Protein AF-A0AAU9QV51-F1 (afdb_monomer_lite)

Foldseek 3Di:
DDEAEPDPDDPVNVVLCVVLVWDWDWDAVVPPPVHIYTDDTHNDPDPVPDDDDDDPDDDDDDPAKDWDDDPQWIWIAGPVVRDTDTDDPDDDDDDPPDDDDDDPDDDDD

Sequence (109 aa):
MWAVLGRLFTKADLQLAIDHRLDCRIEFVAGDIHTPMLTNIYSSLLDEALIVLRAKKMVIQGEESITLRSGETQVAMTAKTGTVKTTAQNINTSADKLQKIQATKVRLN

Radius of gyration: 23.78 Å; chains: 1; bounding box: 63×40×54 Å

Secondary structure (DSSP, 8-state):
-PPEESS---HHHHHHHHHTT--EEEEEGGG-TTSEEEEEE-----S--------SS-----SSEEEEEETTEEEEEETTTTEEEEE-S------SS------S-----

Organism: NCBI:txid766224

pLDDT: mean 80.38, std 14.57, range [46.06, 98.06]

Structure (mmCIF, N/CA/C/O backbone):
data_AF-A0AAU9QV51-F1
#
_entry.id   AF-A0AAU9QV51-F1
#
loop_
_atom_site.group_PDB
_atom_site.id
_atom_site.type_symbol
_atom_site.label_atom_id
_atom_site.label_alt_id
_atom_site.label_comp_id
_atom_site.label_asym_id
_atom_site.label_entity_id
_atom_site.label_seq_id
_atom_site.pdbx_PDB_ins_code
_atom_site.Cartn_x
_atom_site.Cartn_y
_atom_site.Cartn_z
_atom_site.occupancy
_atom_site.B_iso_or_equiv
_atom_site.auth_seq_id
_atom_site.auth_comp_id
_atom_site.auth_asym_id
_atom_site.auth_atom_id
_atom_site.pdbx_PDB_model_num
ATOM 1 N N . MET A 1 1 ? 38.973 -7.777 -13.931 1.00 50.31 1 MET A N 1
ATOM 2 C CA . MET A 1 1 ? 37.855 -8.740 -13.865 1.00 50.31 1 MET A CA 1
ATOM 3 C C . MET A 1 1 ? 37.032 -8.528 -15.125 1.00 50.31 1 MET A C 1
ATOM 5 O O . MET A 1 1 ? 36.541 -7.423 -15.314 1.00 50.31 1 MET A O 1
ATOM 9 N N . TRP A 1 2 ? 37.004 -9.500 -16.038 1.00 59.78 2 TRP A N 1
ATOM 10 C CA . TRP A 1 2 ? 36.223 -9.411 -17.277 1.00 59.78 2 TRP A CA 1
ATOM 11 C C . TRP A 1 2 ? 34.912 -10.165 -17.056 1.00 59.78 2 TRP A C 1
ATOM 13 O O . TRP A 1 2 ? 34.947 -11.344 -16.718 1.00 59.78 2 TRP A O 1
ATOM 23 N N . ALA A 1 3 ? 33.775 -9.479 -17.168 1.00 61.31 3 ALA A N 1
ATOM 24 C CA . ALA A 1 3 ? 32.469 -10.123 -17.087 1.00 61.31 3 ALA A CA 1
ATOM 25 C C . ALA A 1 3 ? 32.154 -10.829 -18.410 1.00 61.31 3 ALA A C 1
ATOM 27 O O . ALA A 1 3 ? 32.457 -10.307 -19.485 1.00 61.31 3 ALA A O 1
ATOM 28 N N . VAL A 1 4 ? 31.543 -12.006 -18.330 1.00 68.19 4 VAL A N 1
ATOM 29 C CA . VAL A 1 4 ? 31.083 -12.759 -19.505 1.00 68.19 4 VAL A CA 1
ATOM 30 C C . VAL A 1 4 ? 29.611 -12.426 -19.764 1.00 68.19 4 VAL A C 1
ATOM 32 O O . VAL A 1 4 ? 28.846 -12.175 -18.832 1.00 68.19 4 VAL A O 1
ATOM 35 N N . LEU A 1 5 ? 29.187 -12.389 -21.027 1.00 73.81 5 LEU A N 1
ATOM 36 C CA . LEU A 1 5 ? 27.779 -12.188 -21.377 1.00 73.81 5 LEU A CA 1
ATOM 37 C C . LEU A 1 5 ? 27.034 -13.526 -21.291 1.00 73.81 5 LEU A C 1
ATOM 39 O O . LEU A 1 5 ? 27.353 -14.459 -22.023 1.00 73.81 5 LEU A O 1
ATOM 43 N N . GLY A 1 6 ? 26.031 -13.619 -20.415 1.00 66.75 6 GLY A N 1
ATOM 44 C CA . GLY A 1 6 ? 25.211 -14.828 -20.253 1.00 66.75 6 GLY A CA 1
ATOM 45 C C . GLY A 1 6 ? 24.123 -14.999 -21.319 1.00 66.75 6 GLY A C 1
ATOM 46 O O . GLY A 1 6 ? 23.432 -16.016 -21.346 1.00 66.75 6 GLY A O 1
ATOM 47 N N . ARG A 1 7 ? 23.941 -13.995 -22.186 1.00 73.06 7 ARG A N 1
ATOM 48 C CA . ARG A 1 7 ? 23.006 -13.976 -23.321 1.00 73.06 7 ARG A CA 1
ATOM 49 C C . ARG A 1 7 ? 23.651 -13.282 -24.520 1.00 73.06 7 ARG A C 1
ATOM 51 O O . ARG A 1 7 ? 24.605 -12.523 -24.365 1.00 73.06 7 ARG A O 1
ATOM 58 N N . LEU A 1 8 ? 23.096 -13.511 -25.710 1.00 73.19 8 LEU A N 1
ATOM 59 C CA . LEU A 1 8 ? 23.510 -12.851 -26.951 1.00 73.19 8 LEU A CA 1
ATOM 60 C C . LEU A 1 8 ? 22.975 -11.409 -27.002 1.00 73.19 8 LEU A C 1
ATOM 62 O O . LEU A 1 8 ? 22.015 -11.126 -27.711 1.00 73.19 8 LEU A O 1
ATOM 66 N N . PHE A 1 9 ? 23.571 -10.504 -26.225 1.00 76.06 9 PHE A N 1
ATOM 67 C CA . PHE A 1 9 ? 23.331 -9.068 -26.388 1.00 76.06 9 PHE A CA 1
ATOM 68 C C . PHE A 1 9 ? 24.012 -8.574 -27.662 1.00 76.06 9 PHE A C 1
ATOM 70 O O . PHE A 1 9 ? 25.160 -8.930 -27.947 1.00 76.06 9 PHE A O 1
ATOM 77 N N . THR A 1 10 ? 23.320 -7.738 -28.429 1.00 79.81 10 THR A N 1
ATOM 78 C CA . THR A 1 10 ? 23.926 -7.082 -29.584 1.00 79.81 10 THR A CA 1
ATOM 79 C C . THR A 1 10 ? 24.778 -5.896 -29.135 1.00 79.81 10 THR A C 1
ATOM 81 O O . THR A 1 10 ? 24.620 -5.349 -28.042 1.00 79.81 10 THR A O 1
ATOM 84 N N . LYS A 1 11 ? 25.679 -5.440 -30.013 1.00 78.81 11 LYS A N 1
ATOM 85 C CA . LYS A 1 11 ? 26.444 -4.208 -29.777 1.00 78.81 11 LYS A CA 1
ATOM 86 C C . LYS A 1 11 ? 25.525 -2.995 -29.571 1.00 78.81 11 LYS A C 1
ATOM 88 O O . LYS A 1 11 ? 25.866 -2.118 -28.789 1.00 78.81 11 LYS A O 1
ATOM 93 N N . ALA A 1 12 ? 24.377 -2.960 -30.251 1.00 74.62 12 ALA A N 1
ATOM 94 C CA . ALA A 1 12 ? 23.395 -1.890 -30.107 1.00 74.62 12 ALA A CA 1
ATOM 95 C C . ALA A 1 12 ? 22.754 -1.889 -28.709 1.00 74.62 12 ALA A C 1
ATOM 97 O O . ALA A 1 12 ? 22.645 -0.826 -28.107 1.00 74.62 12 ALA A O 1
ATOM 98 N N . ASP A 1 13 ? 22.429 -3.064 -28.160 1.00 70.19 13 ASP A N 1
ATOM 99 C CA . ASP A 1 13 ? 21.861 -3.190 -26.807 1.00 70.19 13 ASP A CA 1
ATOM 100 C C . ASP A 1 13 ? 22.840 -2.699 -25.733 1.00 70.19 13 ASP A C 1
ATOM 102 O O . ASP A 1 13 ? 22.463 -1.993 -24.799 1.00 70.19 13 ASP A O 1
ATOM 106 N N . LEU A 1 14 ? 24.122 -3.045 -25.887 1.00 78.81 14 LEU A N 1
ATOM 107 C CA . LEU A 1 14 ? 25.184 -2.610 -24.979 1.00 78.81 14 LEU A CA 1
ATOM 108 C C . LEU A 1 14 ? 25.436 -1.104 -25.084 1.00 78.81 14 LEU A C 1
ATOM 110 O O . LEU A 1 14 ? 25.619 -0.442 -24.066 1.00 78.81 14 LEU A O 1
ATOM 114 N N . GLN A 1 15 ? 25.421 -0.561 -26.303 1.00 77.38 15 GLN A N 1
ATOM 115 C CA . GLN A 1 15 ? 25.600 0.870 -26.526 1.00 77.38 15 GLN A CA 1
ATOM 116 C C . GLN A 1 15 ? 24.441 1.667 -25.916 1.00 77.38 15 GLN A C 1
ATOM 118 O O . GLN A 1 15 ? 24.685 2.616 -25.180 1.00 77.38 15 GLN A O 1
ATOM 123 N N . LEU A 1 16 ? 23.199 1.215 -26.115 1.00 73.44 16 LEU A N 1
ATOM 124 C CA . LEU A 1 16 ? 22.009 1.800 -25.495 1.00 73.44 16 LEU A CA 1
ATOM 125 C C . LEU A 1 16 ? 22.113 1.800 -23.960 1.00 73.44 16 LEU A C 1
ATOM 127 O O . LEU A 1 16 ? 21.811 2.803 -23.318 1.00 73.44 16 LEU A O 1
ATOM 131 N N . ALA A 1 17 ? 22.575 0.695 -23.367 1.00 73.50 17 ALA A N 1
ATOM 132 C CA . ALA A 1 17 ? 22.780 0.586 -21.922 1.00 73.50 17 ALA A CA 1
ATOM 133 C C . ALA A 1 17 ? 23.795 1.594 -21.379 1.00 73.50 17 ALA A C 1
ATOM 135 O O . ALA A 1 17 ? 23.563 2.192 -20.326 1.00 73.50 17 ALA A O 1
ATOM 136 N N . ILE A 1 18 ? 24.892 1.803 -22.108 1.00 78.38 18 ILE A N 1
ATOM 137 C CA . ILE A 1 18 ? 25.934 2.775 -21.763 1.00 78.38 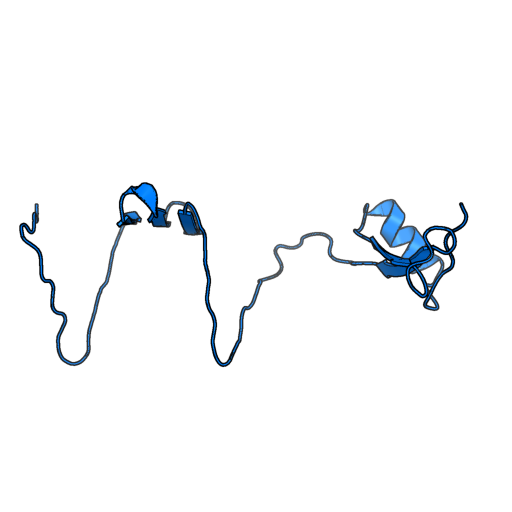18 ILE A CA 1
ATOM 138 C C . ILE A 1 18 ? 25.394 4.202 -21.893 1.00 78.38 18 ILE A C 1
ATOM 140 O O . ILE A 1 18 ? 25.505 4.987 -20.948 1.00 78.38 18 ILE A O 1
ATOM 144 N N . ASP A 1 19 ? 24.780 4.519 -23.033 1.00 78.19 19 ASP A N 1
ATOM 145 C CA . ASP A 1 19 ? 24.319 5.867 -23.371 1.00 78.19 19 ASP A CA 1
ATOM 146 C C . ASP A 1 19 ? 23.226 6.348 -22.402 1.00 78.19 19 ASP A C 1
ATOM 148 O O . ASP A 1 19 ? 23.195 7.518 -22.014 1.00 78.19 19 ASP A O 1
ATOM 152 N N . HIS A 1 20 ? 22.373 5.429 -21.944 1.00 69.81 20 HIS A N 1
ATOM 153 C CA . HIS A 1 20 ? 21.246 5.722 -21.059 1.00 69.81 20 HIS A CA 1
ATOM 154 C C . HIS A 1 20 ? 21.460 5.332 -19.592 1.00 69.81 20 HIS A C 1
ATOM 156 O O . HIS A 1 20 ? 20.530 5.461 -18.797 1.00 69.81 20 HIS A O 1
ATOM 162 N N . ARG A 1 21 ? 22.673 4.898 -19.213 1.00 73.56 21 ARG A N 1
ATOM 163 C CA . ARG A 1 21 ? 23.034 4.473 -17.843 1.00 73.56 21 ARG A CA 1
ATOM 164 C C . ARG A 1 21 ? 22.035 3.473 -17.248 1.00 73.56 21 ARG A C 1
ATOM 166 O O . ARG A 1 21 ? 21.595 3.623 -16.111 1.00 73.56 21 ARG A O 1
ATOM 173 N N . LEU A 1 22 ? 21.661 2.480 -18.048 1.00 71.12 22 LEU A N 1
ATOM 174 C CA . LEU A 1 22 ? 20.660 1.488 -17.680 1.00 71.12 22 LEU A CA 1
ATOM 175 C C . LEU A 1 22 ? 21.169 0.547 -16.582 1.00 71.12 22 LEU A C 1
ATOM 177 O O . LEU A 1 22 ? 22.333 0.133 -16.583 1.00 71.12 22 LEU A O 1
ATOM 181 N N . ASP A 1 23 ? 20.270 0.152 -15.681 1.00 72.00 23 ASP A N 1
ATOM 182 C CA . ASP A 1 23 ? 20.583 -0.828 -14.644 1.00 72.00 23 ASP A CA 1
ATOM 183 C C . ASP A 1 23 ? 20.891 -2.203 -15.255 1.00 72.00 23 ASP A C 1
ATOM 185 O O . ASP A 1 23 ? 20.235 -2.672 -16.190 1.00 72.00 23 ASP A O 1
ATOM 189 N N . CYS A 1 24 ? 21.889 -2.881 -14.690 1.00 70.25 24 CYS A N 1
ATOM 190 C CA . CYS A 1 24 ? 22.370 -4.180 -15.154 1.00 70.25 24 CYS A CA 1
ATOM 191 C C . CYS A 1 24 ? 22.339 -5.204 -14.014 1.00 70.25 24 CYS A C 1
ATOM 193 O O . CYS A 1 24 ? 22.773 -4.918 -12.898 1.00 70.25 24 CYS A O 1
ATOM 195 N N . ARG A 1 25 ? 21.878 -6.428 -14.297 1.00 76.06 25 ARG A N 1
ATOM 196 C CA . ARG A 1 25 ? 21.954 -7.557 -13.356 1.00 76.06 25 ARG A CA 1
ATOM 197 C C . ARG A 1 25 ? 23.151 -8.439 -13.685 1.00 76.06 25 ARG A C 1
ATOM 199 O O . ARG A 1 25 ? 23.215 -9.022 -14.767 1.00 76.06 25 ARG A O 1
ATOM 206 N N . ILE A 1 26 ? 24.058 -8.567 -12.719 1.00 73.81 26 ILE A N 1
ATOM 207 C CA . ILE A 1 26 ? 25.209 -9.473 -12.767 1.00 73.81 26 ILE A CA 1
ATOM 208 C C . ILE A 1 26 ? 24.928 -10.649 -11.829 1.00 73.81 26 ILE A C 1
ATOM 210 O O . ILE A 1 26 ? 24.568 -10.447 -10.671 1.00 73.81 26 ILE A O 1
ATOM 214 N N . GLU A 1 27 ? 25.088 -11.870 -12.326 1.00 74.62 27 GLU A N 1
ATOM 215 C CA . GLU A 1 27 ? 25.046 -13.093 -11.524 1.00 74.62 27 GLU A CA 1
ATOM 216 C C . GLU A 1 27 ? 26.413 -13.770 -11.533 1.00 74.62 27 GLU A C 1
ATOM 218 O O . GLU A 1 27 ? 27.147 -13.694 -12.513 1.00 74.62 27 GLU A O 1
ATOM 223 N N . PHE A 1 28 ? 26.755 -14.443 -10.440 1.00 72.88 28 PHE A N 1
ATOM 224 C CA . PHE A 1 28 ? 27.997 -15.197 -10.312 1.00 72.88 28 PHE A CA 1
ATOM 225 C C . PHE A 1 28 ? 27.696 -16.676 -10.515 1.00 72.88 28 PHE A C 1
ATOM 227 O O . PHE A 1 28 ? 26.842 -17.241 -9.822 1.00 72.88 28 PHE A O 1
ATOM 234 N N . VAL A 1 29 ? 28.363 -17.304 -11.481 1.00 67.81 29 VAL A N 1
ATOM 235 C CA . VAL A 1 29 ? 28.121 -18.715 -11.800 1.00 67.81 29 VAL A CA 1
ATOM 236 C C . VAL A 1 29 ? 28.497 -19.561 -10.586 1.00 67.81 29 VAL A C 1
ATOM 238 O O . VAL A 1 29 ? 29.616 -19.486 -10.094 1.00 67.81 29 VAL A O 1
ATOM 241 N N . ALA A 1 30 ? 27.541 -20.333 -10.063 1.00 69.31 30 ALA A N 1
ATOM 242 C CA . ALA A 1 30 ? 27.716 -21.138 -8.848 1.00 69.31 30 ALA A CA 1
ATOM 243 C C . ALA A 1 30 ? 28.232 -20.352 -7.616 1.00 69.31 30 ALA A C 1
ATOM 245 O O . ALA A 1 30 ? 28.806 -20.942 -6.704 1.00 69.31 30 ALA A O 1
ATOM 246 N N . GLY A 1 31 ? 28.017 -19.030 -7.571 1.00 61.53 31 GLY A N 1
ATOM 247 C CA . GLY A 1 31 ? 28.491 -18.170 -6.481 1.00 61.53 31 GLY A CA 1
ATOM 248 C C . GLY A 1 31 ? 29.983 -17.822 -6.532 1.00 61.53 31 GLY A C 1
ATOM 249 O O . GLY A 1 31 ? 30.479 -17.206 -5.590 1.00 61.53 31 GLY A O 1
ATOM 250 N N . ASP A 1 32 ? 30.698 -18.173 -7.605 1.00 72.44 32 ASP A N 1
ATOM 251 C CA . ASP A 1 32 ? 32.099 -17.790 -7.787 1.00 72.44 32 ASP A CA 1
ATOM 252 C C . ASP A 1 32 ? 32.223 -16.310 -8.183 1.00 72.44 32 ASP A C 1
ATOM 254 O O . ASP A 1 32 ? 31.909 -15.900 -9.303 1.00 72.44 32 ASP A O 1
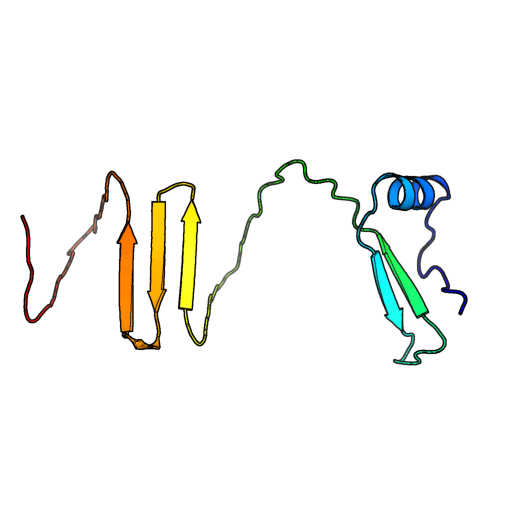ATOM 258 N N . ILE A 1 33 ? 32.731 -15.499 -7.253 1.00 66.12 33 ILE A N 1
ATOM 259 C CA . ILE A 1 33 ? 32.932 -14.057 -7.435 1.00 66.12 33 ILE A CA 1
ATOM 260 C C . ILE A 1 33 ? 33.931 -13.718 -8.554 1.00 66.12 33 ILE A C 1
ATOM 262 O O . ILE A 1 33 ? 33.941 -12.595 -9.064 1.00 66.12 33 ILE A O 1
ATOM 266 N N . HIS A 1 34 ? 34.768 -14.675 -8.956 1.00 74.50 34 HIS A N 1
ATOM 267 C CA . HIS A 1 34 ? 35.744 -14.491 -10.025 1.00 74.50 34 HIS A CA 1
ATOM 268 C C . HIS A 1 34 ? 35.151 -14.687 -11.425 1.00 74.50 34 HIS A C 1
ATOM 270 O O . HIS A 1 34 ? 35.791 -14.291 -12.403 1.00 74.50 34 HIS A O 1
ATOM 276 N N . THR A 1 35 ? 33.922 -15.202 -11.530 1.00 71.56 35 THR A N 1
ATOM 277 C CA . THR A 1 35 ? 33.200 -15.400 -12.797 1.00 71.56 35 THR A CA 1
ATOM 278 C C . THR A 1 35 ? 31.859 -14.645 -12.838 1.00 71.56 35 THR A C 1
ATOM 280 O O . THR A 1 35 ? 30.787 -15.253 -12.925 1.00 71.56 35 THR A O 1
ATOM 283 N N . PRO A 1 36 ? 31.879 -13.293 -12.813 1.00 71.12 36 PRO A N 1
ATOM 284 C CA . PRO A 1 36 ? 30.673 -12.495 -13.009 1.00 71.12 36 PRO A CA 1
ATOM 285 C C . PRO A 1 36 ? 30.128 -12.648 -14.433 1.00 71.12 36 PRO A C 1
ATOM 287 O O . PRO A 1 36 ? 30.858 -12.531 -15.423 1.00 71.12 36 PRO A O 1
ATOM 290 N N . MET A 1 37 ? 28.817 -12.834 -14.532 1.00 77.00 37 MET A N 1
ATOM 291 C CA . MET A 1 37 ? 28.085 -12.981 -15.779 1.00 77.00 37 MET A CA 1
ATOM 292 C C . MET A 1 37 ? 26.954 -11.950 -15.861 1.00 77.00 37 MET A C 1
ATOM 294 O O . MET A 1 37 ? 26.079 -11.901 -14.997 1.00 77.00 37 MET A O 1
ATOM 298 N N . LEU A 1 38 ? 26.947 -11.123 -16.908 1.00 74.56 38 LEU A N 1
ATOM 299 C CA . LEU A 1 38 ? 25.845 -10.192 -17.171 1.00 74.56 38 LEU A CA 1
ATOM 300 C C . LEU A 1 38 ? 24.643 -10.981 -17.703 1.00 74.56 38 LEU A C 1
ATOM 302 O O . LEU A 1 38 ? 24.723 -11.580 -18.779 1.00 74.56 38 LEU A O 1
ATOM 306 N N . THR A 1 39 ? 23.533 -10.981 -16.965 1.00 77.94 39 THR A N 1
ATOM 307 C CA . THR A 1 39 ? 22.338 -11.771 -17.309 1.00 77.94 39 THR A CA 1
ATOM 308 C C . THR A 1 39 ? 21.181 -10.926 -17.816 1.00 77.94 39 THR A C 1
ATOM 310 O O . THR A 1 39 ? 20.368 -11.429 -18.596 1.00 77.94 39 THR A O 1
ATOM 313 N N . ASN A 1 40 ? 21.104 -9.653 -17.417 1.00 72.06 40 ASN A N 1
ATOM 314 C CA . ASN A 1 40 ? 20.031 -8.763 -17.847 1.00 72.06 40 ASN A CA 1
ATOM 315 C C . ASN A 1 40 ? 20.478 -7.296 -17.923 1.00 72.06 40 ASN A C 1
ATOM 317 O O . ASN A 1 40 ? 21.212 -6.829 -17.054 1.00 72.06 40 ASN A O 1
ATOM 321 N N . ILE A 1 41 ? 19.972 -6.578 -18.926 1.00 66.12 41 ILE A N 1
ATOM 322 C CA . ILE A 1 41 ? 20.045 -5.116 -19.059 1.00 66.12 41 ILE A CA 1
ATOM 323 C C . ILE A 1 41 ? 18.606 -4.612 -18.974 1.00 66.12 41 ILE A C 1
ATOM 325 O O . ILE A 1 41 ? 17.756 -5.037 -19.759 1.00 66.12 41 ILE A O 1
ATOM 329 N N . TYR A 1 42 ? 18.307 -3.751 -18.008 1.00 62.94 42 TYR A N 1
ATOM 330 C CA . TYR A 1 42 ? 16.965 -3.212 -17.823 1.00 62.94 42 TYR A CA 1
ATOM 331 C C . TYR A 1 42 ? 16.794 -1.961 -18.686 1.00 62.94 42 TYR A C 1
ATOM 333 O O . TYR A 1 42 ? 17.289 -0.894 -18.355 1.00 62.94 42 TYR A O 1
ATOM 341 N N . SER A 1 43 ? 16.069 -2.083 -19.798 1.00 53.16 43 SER A N 1
ATOM 342 C CA . SER A 1 43 ? 15.887 -1.024 -20.804 1.00 53.16 43 SER A CA 1
ATOM 343 C C . SER A 1 43 ? 14.956 0.128 -20.407 1.00 53.16 43 SER A C 1
ATOM 345 O O . SER A 1 43 ? 14.560 0.915 -21.263 1.00 53.16 43 SER A O 1
ATOM 347 N N . SER A 1 44 ? 14.558 0.231 -19.140 1.00 49.31 44 SER A N 1
ATOM 348 C CA . SER A 1 44 ? 13.588 1.235 -18.705 1.00 49.31 44 SER A CA 1
ATOM 349 C C . SER A 1 44 ? 14.278 2.561 -18.384 1.00 49.31 44 SER A C 1
ATOM 351 O O . SER A 1 44 ? 14.606 2.834 -17.233 1.00 49.31 44 SER A O 1
ATOM 353 N N . LEU A 1 45 ? 14.424 3.419 -19.395 1.00 48.69 45 LEU A N 1
ATOM 354 C CA . LEU A 1 45 ? 14.334 4.863 -19.176 1.00 48.69 45 LEU A CA 1
ATOM 355 C C . LEU A 1 45 ? 12.907 5.150 -18.706 1.00 48.69 45 LEU A C 1
ATOM 357 O O . LEU A 1 45 ? 11.960 4.751 -19.378 1.00 48.69 45 LEU A O 1
ATOM 361 N N . LEU A 1 46 ? 12.759 5.781 -17.544 1.00 47.50 46 LEU A N 1
ATOM 362 C CA . LEU A 1 46 ? 11.476 6.229 -17.005 1.00 47.50 46 LEU A CA 1
ATOM 363 C C . LEU A 1 46 ? 10.782 7.201 -17.981 1.00 47.50 46 LEU A C 1
ATOM 365 O O . LEU A 1 46 ? 10.920 8.413 -17.863 1.00 47.50 46 LEU A O 1
ATOM 369 N N . ASP A 1 47 ? 10.006 6.671 -18.920 1.00 48.47 47 ASP A N 1
ATOM 370 C CA . ASP A 1 47 ? 8.619 7.117 -19.026 1.00 48.47 47 ASP A CA 1
ATOM 371 C C . ASP A 1 47 ? 7.933 6.581 -17.763 1.00 48.47 47 ASP A C 1
ATOM 373 O O . ASP A 1 47 ? 8.247 5.460 -17.357 1.00 48.47 47 ASP A O 1
ATOM 377 N N . GLU A 1 48 ? 7.085 7.356 -17.081 1.00 53.19 48 GLU A N 1
ATOM 378 C CA . GLU A 1 48 ? 6.395 6.927 -15.851 1.00 53.19 48 GLU A CA 1
ATOM 379 C C . GLU A 1 48 ? 5.435 5.760 -16.154 1.00 53.19 48 GLU A C 1
ATOM 381 O O . GLU A 1 48 ? 4.217 5.892 -16.269 1.00 53.19 48 GLU A O 1
ATOM 386 N N . ALA A 1 49 ? 6.018 4.581 -16.339 1.00 52.38 49 ALA A N 1
ATOM 387 C CA . ALA A 1 49 ? 5.354 3.374 -16.748 1.00 52.38 49 ALA A CA 1
ATOM 388 C C . ALA A 1 49 ? 4.679 2.795 -15.510 1.00 52.38 49 ALA A C 1
ATOM 390 O O . ALA A 1 49 ? 5.314 2.257 -14.603 1.00 52.38 49 ALA A O 1
ATOM 391 N N . LEU A 1 50 ? 3.363 2.976 -15.483 1.00 46.06 50 LEU A N 1
ATOM 392 C CA . LEU A 1 50 ? 2.394 2.357 -14.591 1.00 46.06 50 LEU A CA 1
ATOM 393 C C . LEU A 1 50 ? 2.889 1.042 -13.953 1.00 46.06 50 LEU A C 1
ATOM 395 O O . LEU A 1 50 ? 3.047 0.023 -14.627 1.00 46.06 50 LEU A O 1
ATOM 399 N N . ILE A 1 51 ? 3.024 1.033 -12.627 1.00 55.97 51 ILE A N 1
ATOM 400 C CA . ILE A 1 51 ? 3.265 -0.191 -11.856 1.00 55.97 51 ILE A CA 1
ATOM 401 C C . ILE A 1 51 ? 1.913 -0.827 -11.512 1.00 55.97 51 ILE A C 1
ATOM 403 O O . ILE A 1 51 ? 1.113 -0.254 -10.773 1.00 55.97 51 ILE A O 1
ATOM 407 N N . VAL A 1 52 ? 1.656 -2.035 -12.026 1.00 57.81 52 VAL A N 1
ATOM 408 C CA . VAL A 1 52 ? 0.427 -2.801 -11.756 1.00 57.81 52 VAL A CA 1
ATOM 409 C C . VAL A 1 52 ? 0.735 -3.996 -10.856 1.00 57.81 52 VAL A C 1
ATOM 411 O O . VAL A 1 52 ? 1.327 -4.980 -11.295 1.00 57.81 52 VAL A O 1
ATOM 414 N N . LEU A 1 53 ? 0.279 -3.952 -9.601 1.00 70.88 53 LEU A N 1
ATOM 415 C CA . LEU A 1 53 ? 0.404 -5.070 -8.663 1.00 70.88 53 LEU A CA 1
ATOM 416 C C . LEU A 1 53 ? -0.854 -5.959 -8.723 1.00 70.88 53 LEU A C 1
ATOM 418 O O . LEU A 1 53 ? -1.942 -5.531 -8.339 1.00 70.88 53 LEU A O 1
ATOM 422 N N . ARG A 1 54 ? -0.725 -7.210 -9.189 1.00 71.06 54 ARG A N 1
ATOM 423 C CA . ARG A 1 54 ? -1.815 -8.210 -9.216 1.00 71.06 54 ARG A CA 1
ATOM 424 C C . ARG A 1 54 ? -1.369 -9.499 -8.542 1.00 71.06 54 ARG A C 1
ATOM 426 O O . ARG A 1 54 ? -0.356 -10.076 -8.916 1.00 71.06 54 ARG A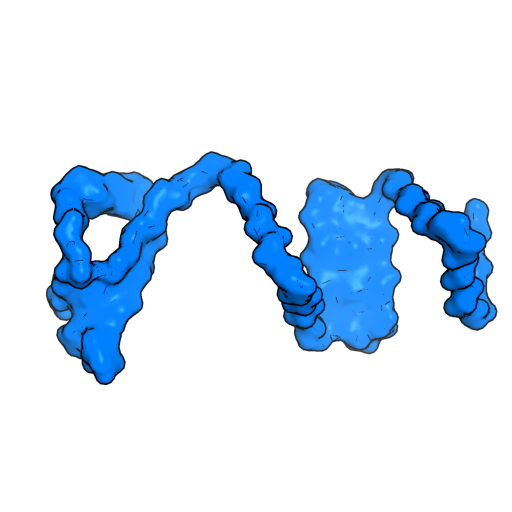 O 1
ATOM 433 N N . ALA A 1 55 ? -2.150 -9.973 -7.576 1.00 81.56 55 ALA A N 1
ATOM 434 C CA . ALA A 1 55 ? -1.900 -11.238 -6.896 1.00 81.56 55 ALA A CA 1
ATOM 435 C C . ALA A 1 55 ? -3.199 -11.809 -6.317 1.00 81.56 55 ALA A C 1
ATOM 437 O O . ALA A 1 55 ? -4.117 -11.061 -5.987 1.00 81.56 55 ALA A O 1
ATOM 438 N N . LYS A 1 56 ? -3.249 -13.135 -6.123 1.00 84.31 56 LYS A N 1
ATOM 439 C CA . LYS A 1 56 ? -4.337 -13.795 -5.375 1.00 84.31 56 LYS A CA 1
ATOM 440 C C . LYS A 1 56 ? -4.380 -13.345 -3.904 1.00 84.31 56 LYS A C 1
ATOM 442 O O . LYS A 1 56 ? -5.448 -13.322 -3.304 1.00 84.31 56 LYS A O 1
ATOM 447 N N . LYS A 1 57 ? -3.227 -12.993 -3.324 1.00 86.50 57 LYS A N 1
ATOM 448 C CA . LYS A 1 57 ? -3.073 -12.410 -1.982 1.00 86.50 57 LYS A CA 1
ATOM 449 C C . LYS A 1 57 ? -1.902 -11.427 -1.998 1.00 86.50 57 LYS A C 1
ATOM 451 O O . LYS A 1 57 ? -0.857 -11.756 -2.548 1.00 86.50 57 LYS A O 1
ATOM 456 N N . MET A 1 58 ? -2.067 -10.264 -1.373 1.00 87.06 58 MET A N 1
ATOM 457 C CA . MET A 1 58 ? -1.026 -9.243 -1.227 1.00 87.06 58 MET A CA 1
ATOM 458 C C . MET A 1 58 ? -0.924 -8.822 0.237 1.00 87.06 58 MET A C 1
ATOM 460 O O . MET A 1 58 ? -1.944 -8.645 0.899 1.00 87.06 58 MET A O 1
ATOM 464 N N . VAL A 1 59 ? 0.303 -8.692 0.739 1.00 91.38 59 VAL A N 1
ATOM 465 C CA . VAL A 1 59 ? 0.601 -8.215 2.093 1.00 91.38 59 VAL A CA 1
ATOM 466 C C . VAL A 1 59 ? 1.713 -7.180 1.976 1.00 91.38 59 VAL A C 1
ATOM 468 O O . VAL A 1 59 ? 2.765 -7.480 1.420 1.00 91.38 59 VAL A O 1
ATOM 471 N N . ILE A 1 60 ? 1.465 -5.972 2.480 1.00 90.69 60 ILE A N 1
ATOM 472 C CA . ILE A 1 60 ? 2.471 -4.915 2.624 1.00 90.69 60 ILE A CA 1
ATOM 473 C C . ILE A 1 60 ? 2.751 -4.805 4.121 1.00 90.69 60 ILE A C 1
ATOM 475 O O . ILE A 1 60 ? 1.828 -4.559 4.896 1.00 90.69 60 ILE A O 1
ATOM 479 N N . GLN A 1 61 ? 3.999 -5.035 4.525 1.00 92.94 61 GLN A N 1
ATOM 480 C CA . GLN A 1 61 ? 4.419 -5.039 5.924 1.00 92.94 61 GLN A CA 1
ATOM 481 C C . GLN A 1 61 ? 5.611 -4.100 6.106 1.00 92.94 61 GLN A C 1
ATOM 483 O O . GLN A 1 61 ? 6.543 -4.115 5.308 1.00 92.94 61 GLN A O 1
ATOM 488 N N . GLY A 1 62 ? 5.569 -3.301 7.169 1.00 93.56 62 GLY A N 1
ATOM 489 C CA . GLY A 1 62 ? 6.672 -2.463 7.621 1.00 93.56 62 GLY A CA 1
ATOM 490 C C . GLY A 1 62 ? 6.802 -2.587 9.134 1.00 93.56 62 GLY A C 1
ATOM 491 O O . GLY A 1 62 ? 5.789 -2.632 9.832 1.00 93.56 62 GLY A O 1
ATOM 492 N N . GLU A 1 63 ? 8.034 -2.679 9.631 1.00 96.12 63 GLU A N 1
ATOM 493 C CA . GLU A 1 63 ? 8.310 -2.829 11.068 1.00 96.12 63 GLU A CA 1
ATOM 494 C C . GLU A 1 63 ? 8.081 -1.520 11.831 1.00 96.12 63 GLU A C 1
ATOM 496 O O . GLU A 1 63 ? 7.557 -1.523 12.941 1.00 96.12 63 GLU A O 1
ATOM 501 N N . GLU A 1 64 ? 8.409 -0.387 11.207 1.00 97.50 64 GLU A N 1
ATOM 502 C CA . GLU A 1 64 ? 8.249 0.936 11.814 1.00 97.50 64 GLU A CA 1
ATOM 503 C C . GLU A 1 64 ? 7.023 1.677 11.275 1.00 97.50 64 GLU A C 1
ATOM 505 O O . GLU A 1 64 ? 6.213 2.215 12.040 1.00 97.50 64 GLU A O 1
ATOM 510 N N . SER A 1 65 ? 6.877 1.725 9.947 1.00 97.06 65 SER A N 1
ATOM 511 C CA . SER A 1 65 ? 5.785 2.440 9.291 1.00 97.06 65 SER A CA 1
ATOM 512 C C . SER A 1 65 ? 5.510 1.956 7.866 1.00 97.06 65 SER A C 1
ATOM 514 O O . SER A 1 65 ? 6.359 1.343 7.221 1.00 97.06 65 SER A O 1
ATOM 516 N N . ILE A 1 66 ? 4.305 2.255 7.377 1.00 97.56 66 ILE A N 1
ATOM 517 C CA . ILE A 1 66 ? 3.886 2.095 5.979 1.00 97.56 66 ILE A CA 1
ATOM 518 C C . ILE A 1 66 ? 3.239 3.410 5.547 1.00 97.56 66 ILE A C 1
ATOM 520 O O . ILE A 1 66 ? 2.375 3.925 6.255 1.00 97.56 66 ILE A O 1
ATOM 524 N N . THR A 1 67 ? 3.619 3.943 4.384 1.00 96.50 67 THR A N 1
ATOM 525 C CA . THR A 1 67 ? 2.976 5.126 3.792 1.00 96.50 67 THR A CA 1
ATOM 526 C C . THR A 1 67 ? 2.587 4.846 2.346 1.00 96.50 67 THR A C 1
ATOM 528 O O . THR A 1 67 ? 3.434 4.484 1.533 1.00 96.50 67 THR A O 1
ATOM 531 N N . LEU A 1 68 ? 1.308 5.042 2.024 1.00 94.50 68 LEU A N 1
ATOM 532 C CA . LEU A 1 68 ? 0.768 5.012 0.665 1.00 94.50 68 LEU A CA 1
ATOM 533 C C . LEU A 1 68 ? 0.359 6.438 0.293 1.00 94.50 68 LEU A C 1
ATOM 535 O O . LEU A 1 68 ? -0.467 7.031 0.988 1.00 94.50 68 LEU A O 1
ATOM 539 N N . ARG A 1 69 ? 0.940 7.001 -0.771 1.00 94.44 69 ARG A N 1
ATOM 540 C CA . ARG A 1 69 ? 0.761 8.412 -1.143 1.00 94.44 69 ARG A CA 1
ATOM 541 C C . ARG A 1 69 ? 0.485 8.577 -2.635 1.00 94.44 69 ARG A C 1
ATOM 543 O O . ARG A 1 69 ? 1.125 7.929 -3.455 1.00 94.44 69 ARG A O 1
ATOM 550 N N . SER A 1 70 ? -0.423 9.494 -2.958 1.00 89.19 70 SER A N 1
ATOM 551 C CA . SER A 1 70 ? -0.712 9.977 -4.309 1.00 89.19 70 SER A CA 1
ATOM 552 C C . SER A 1 70 ? -0.899 11.495 -4.254 1.00 89.19 70 SER A C 1
ATOM 554 O O . SER A 1 70 ? -1.935 11.981 -3.791 1.00 89.19 70 SER A O 1
ATOM 556 N N . GLY A 1 71 ? 0.119 12.249 -4.679 1.00 92.19 71 GLY A N 1
ATOM 557 C CA . GLY A 1 71 ? 0.178 13.699 -4.463 1.00 92.19 71 GLY A CA 1
ATOM 558 C C . GLY A 1 71 ? 0.066 14.049 -2.973 1.00 92.19 71 GLY A C 1
ATOM 559 O O . GLY A 1 71 ? 0.766 13.469 -2.144 1.00 92.19 71 GLY A O 1
ATOM 560 N N . GLU A 1 72 ? -0.866 14.942 -2.636 1.00 93.12 72 GLU A N 1
ATOM 561 C CA . GLU A 1 72 ? -1.158 15.368 -1.255 1.00 93.12 72 GLU A CA 1
ATOM 562 C C . GLU A 1 72 ? -2.051 14.388 -0.471 1.00 93.12 72 GLU A C 1
ATOM 564 O O . GLU A 1 72 ? -2.260 14.546 0.733 1.00 93.12 72 GLU A O 1
ATOM 569 N N . THR A 1 73 ? -2.607 13.370 -1.136 1.00 96.56 73 THR A N 1
ATOM 570 C CA . THR A 1 73 ? -3.428 12.351 -0.473 1.00 96.56 73 THR A CA 1
ATOM 571 C C . THR A 1 73 ? -2.539 11.234 0.048 1.00 96.56 73 THR A C 1
ATOM 573 O O . THR A 1 73 ? -1.736 10.673 -0.700 1.00 96.56 73 THR A O 1
ATOM 576 N N . GLN A 1 74 ? -2.696 10.872 1.321 1.00 97.25 74 GLN A N 1
ATOM 577 C CA . GLN A 1 74 ? -1.899 9.812 1.932 1.00 97.25 74 GLN A CA 1
ATOM 578 C C . GLN A 1 74 ? -2.654 9.002 2.985 1.00 97.25 74 GLN A C 1
ATOM 580 O O . GLN A 1 74 ? -3.506 9.520 3.712 1.00 97.25 74 GLN A O 1
ATOM 585 N N . VAL A 1 75 ? -2.251 7.740 3.115 1.00 97.62 75 VAL A N 1
ATOM 586 C CA . VAL A 1 75 ? -2.543 6.869 4.254 1.00 97.62 75 VAL A CA 1
ATOM 587 C C . VAL A 1 75 ? -1.213 6.470 4.882 1.00 97.62 75 VAL A C 1
ATOM 589 O O . VAL A 1 75 ? -0.356 5.898 4.210 1.00 97.62 75 VAL A O 1
ATOM 592 N N . ALA A 1 76 ? -1.044 6.772 6.165 1.00 97.44 76 ALA A N 1
ATOM 593 C CA . ALA A 1 76 ? 0.150 6.441 6.931 1.00 97.44 76 ALA A CA 1
ATOM 594 C C . ALA A 1 76 ? -0.208 5.553 8.126 1.00 97.44 76 ALA A C 1
ATOM 596 O O . ALA A 1 76 ? -1.151 5.840 8.868 1.00 97.44 76 ALA A O 1
ATOM 597 N N . MET A 1 77 ? 0.561 4.486 8.316 1.00 98.06 77 MET A N 1
ATOM 598 C CA . MET A 1 77 ? 0.472 3.560 9.441 1.00 98.06 77 MET A CA 1
ATOM 599 C C . MET A 1 77 ? 1.794 3.620 10.206 1.00 98.06 77 MET A C 1
ATOM 601 O O . MET A 1 77 ? 2.857 3.512 9.598 1.00 98.06 77 MET A O 1
ATOM 605 N N . THR A 1 78 ? 1.748 3.786 11.526 1.00 97.25 78 THR A N 1
ATOM 606 C CA . THR A 1 78 ? 2.950 3.859 12.373 1.00 97.25 78 THR A CA 1
ATOM 607 C C . THR A 1 78 ? 2.842 2.847 13.502 1.00 97.25 78 THR A C 1
ATOM 609 O O . THR A 1 78 ? 1.929 2.934 14.325 1.00 97.25 78 THR A O 1
ATOM 612 N N . ALA A 1 79 ? 3.783 1.903 13.560 1.00 9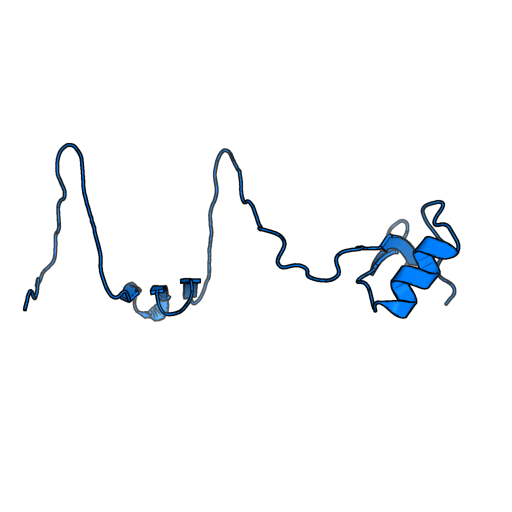6.50 79 ALA A N 1
ATOM 613 C CA . ALA A 1 79 ? 3.765 0.804 14.521 1.00 96.50 79 ALA A CA 1
ATOM 614 C C . ALA A 1 79 ? 3.950 1.304 15.959 1.00 96.50 79 ALA A C 1
ATOM 616 O O . ALA A 1 79 ? 3.181 0.941 16.844 1.00 96.50 79 ALA A O 1
ATOM 617 N N . LYS A 1 80 ? 4.905 2.221 16.170 1.00 95.62 80 LYS A N 1
ATOM 618 C CA . LYS A 1 80 ? 5.232 2.789 17.490 1.00 95.62 80 LYS A CA 1
ATOM 619 C C . LYS A 1 80 ? 4.017 3.366 18.224 1.00 95.62 80 LYS A C 1
ATOM 621 O O . LYS A 1 80 ? 3.939 3.276 19.444 1.00 95.62 80 LYS A O 1
ATOM 626 N N . THR A 1 81 ? 3.096 3.988 17.494 1.00 95.81 81 THR A N 1
ATOM 627 C CA . THR A 1 81 ? 1.894 4.628 18.047 1.00 95.81 81 THR A CA 1
ATOM 628 C C . THR A 1 81 ? 0.624 3.813 17.810 1.00 95.81 81 THR A C 1
ATOM 630 O O . THR A 1 81 ? -0.425 4.174 18.335 1.00 95.81 81 THR A O 1
ATOM 633 N N . GLY A 1 82 ? 0.689 2.743 17.010 1.00 94.38 82 GLY A N 1
ATOM 634 C CA . GLY A 1 82 ? -0.482 1.974 16.582 1.00 94.38 82 GLY A CA 1
ATOM 635 C C . GLY A 1 82 ? -1.495 2.802 15.783 1.00 94.38 82 GLY A C 1
ATOM 636 O O . GLY A 1 82 ? -2.688 2.508 15.812 1.00 94.38 82 GLY A O 1
ATOM 637 N N . THR A 1 83 ? -1.057 3.873 15.114 1.00 95.38 83 THR A N 1
ATOM 638 C CA . THR A 1 83 ? -1.962 4.838 14.471 1.00 95.38 83 THR A CA 1
ATOM 639 C C . THR A 1 83 ? -2.092 4.599 12.980 1.00 95.38 83 THR A C 1
ATOM 641 O O . THR A 1 83 ? -1.090 4.392 12.296 1.00 95.38 83 THR A O 1
ATOM 644 N N . VAL A 1 84 ? -3.314 4.764 12.473 1.00 96.25 84 VAL A N 1
ATOM 645 C CA . VAL A 1 84 ? -3.603 4.949 11.048 1.00 96.25 84 VAL A CA 1
ATOM 646 C C . VAL A 1 84 ? -4.090 6.380 10.845 1.00 96.25 84 VAL A C 1
ATOM 648 O O . VAL A 1 84 ? -5.035 6.814 11.505 1.00 96.25 84 VAL A O 1
ATOM 651 N N . LYS A 1 85 ? -3.436 7.123 9.949 1.00 96.50 85 LYS A N 1
ATOM 652 C CA . LYS A 1 85 ? -3.782 8.504 9.605 1.00 96.50 85 LYS A CA 1
ATOM 653 C C . LYS A 1 85 ? -4.055 8.609 8.112 1.00 96.50 85 LYS A C 1
ATOM 655 O O . LYS A 1 85 ? -3.184 8.300 7.303 1.00 96.50 85 LYS A O 1
ATOM 660 N N . THR A 1 86 ? -5.233 9.118 7.772 1.00 97.06 86 THR A N 1
ATOM 661 C CA . THR A 1 86 ? -5.620 9.438 6.396 1.00 97.06 86 THR A CA 1
ATOM 662 C C . THR A 1 86 ? -5.675 10.952 6.240 1.00 97.06 86 THR A C 1
ATOM 664 O O . THR A 1 86 ? -6.365 11.623 7.006 1.00 97.06 86 THR A O 1
ATOM 667 N N . THR A 1 87 ? -4.953 11.487 5.257 1.00 97.06 87 THR A N 1
ATOM 668 C CA . THR A 1 87 ? -5.006 12.903 4.870 1.00 97.06 87 THR A CA 1
ATOM 669 C C . THR A 1 87 ? -5.504 12.988 3.432 1.00 97.06 87 THR A C 1
ATOM 671 O O . THR A 1 87 ? -4.908 12.375 2.549 1.00 97.06 87 THR A O 1
ATOM 674 N N . ALA A 1 88 ? -6.587 13.728 3.201 1.00 96.56 88 ALA A N 1
ATOM 675 C CA . ALA A 1 88 ? -7.155 13.982 1.879 1.00 96.56 88 ALA A CA 1
ATOM 676 C C . ALA A 1 88 ? -8.049 15.232 1.924 1.00 96.56 88 ALA A C 1
ATOM 678 O O . ALA A 1 88 ? -8.503 15.617 3.002 1.00 96.56 88 ALA A O 1
ATOM 679 N N . GLN A 1 89 ? -8.344 15.828 0.764 1.00 96.19 89 GLN A N 1
ATOM 680 C CA . GLN A 1 89 ? -9.353 16.895 0.664 1.00 96.19 89 GLN A CA 1
ATOM 681 C C . GLN A 1 89 ? -10.771 16.365 0.910 1.00 96.19 89 GLN A C 1
ATOM 683 O O . GLN A 1 89 ? -11.550 16.997 1.612 1.00 96.19 89 GLN A O 1
ATOM 688 N N . ASN A 1 90 ? -11.090 15.190 0.357 1.00 94.12 90 ASN A N 1
ATOM 689 C CA . ASN A 1 90 ? -12.381 14.525 0.512 1.00 94.12 90 ASN A CA 1
ATOM 690 C C . ASN A 1 90 ? -12.156 13.050 0.864 1.00 94.12 90 ASN A C 1
ATOM 692 O O . ASN A 1 90 ? -11.325 12.388 0.241 1.00 94.12 90 ASN A O 1
ATOM 696 N N . ILE A 1 91 ? -12.909 12.529 1.837 1.00 92.94 91 ILE A N 1
ATOM 697 C CA . ILE A 1 91 ? -12.887 11.112 2.223 1.00 92.94 91 ILE A CA 1
ATOM 698 C C . ILE A 1 91 ? -14.307 10.565 2.099 1.00 92.94 91 ILE A C 1
ATOM 700 O O . ILE A 1 91 ? -15.177 10.908 2.893 1.00 92.94 91 ILE A O 1
ATOM 704 N N . ASN A 1 92 ? -14.518 9.680 1.124 1.00 91.81 92 ASN A N 1
ATOM 705 C CA . ASN A 1 92 ? -15.774 8.957 0.954 1.00 91.81 92 ASN A CA 1
ATOM 706 C C . ASN A 1 92 ? -15.608 7.525 1.452 1.00 91.81 92 ASN A C 1
ATOM 708 O O . ASN A 1 92 ? -14.731 6.791 1.000 1.00 91.81 92 ASN A O 1
ATOM 712 N N . THR A 1 93 ? -16.471 7.127 2.376 1.00 90.00 93 THR A N 1
ATOM 713 C CA . THR A 1 93 ? -16.500 5.786 2.955 1.00 90.00 93 THR A CA 1
ATOM 714 C C . THR A 1 93 ? -17.927 5.264 2.880 1.00 90.00 93 THR A C 1
ATOM 716 O O . THR A 1 93 ? -18.859 5.958 3.275 1.00 90.00 93 THR A O 1
ATOM 719 N N . SER A 1 94 ? -18.100 4.057 2.344 1.00 89.81 94 SER A N 1
ATOM 720 C CA . SER A 1 94 ? -19.406 3.419 2.169 1.00 89.81 94 SER A CA 1
ATOM 721 C C . SER A 1 94 ? -19.321 1.930 2.491 1.00 89.81 94 SER A C 1
ATOM 723 O O . SER A 1 94 ? -18.260 1.315 2.370 1.00 89.81 94 SER A O 1
ATOM 725 N N . ALA A 1 95 ? -20.438 1.362 2.938 1.00 91.94 95 ALA A N 1
ATOM 726 C CA . ALA A 1 95 ? -20.584 -0.061 3.203 1.00 91.94 95 ALA A CA 1
ATOM 727 C C . ALA A 1 95 ? -22.012 -0.497 2.854 1.00 91.94 95 ALA A C 1
ATOM 729 O O . ALA A 1 95 ? -22.964 0.148 3.286 1.00 91.94 95 ALA A O 1
ATOM 730 N N . ASP A 1 96 ? -22.157 -1.616 2.139 1.00 90.12 96 ASP A N 1
ATOM 731 C CA . ASP A 1 96 ? -23.459 -2.091 1.636 1.00 90.12 96 ASP A CA 1
ATOM 732 C C . ASP A 1 96 ? -24.454 -2.463 2.741 1.00 90.12 96 ASP A C 1
ATOM 734 O O . ASP A 1 96 ? -25.664 -2.415 2.542 1.00 90.12 96 ASP A O 1
ATOM 738 N N . LYS A 1 97 ? -23.950 -2.886 3.907 1.00 93.31 97 LYS A N 1
ATOM 739 C CA . LYS A 1 97 ? -24.786 -3.330 5.033 1.00 93.31 97 LYS A CA 1
ATOM 740 C C . LYS A 1 97 ? -24.653 -2.430 6.249 1.00 93.31 97 LYS A C 1
ATOM 742 O O . LYS A 1 97 ? -25.642 -1.907 6.743 1.00 93.31 97 LYS A O 1
ATOM 747 N N . LEU A 1 98 ? -23.440 -2.307 6.781 1.00 92.69 98 LEU A N 1
ATOM 748 C CA . LEU A 1 98 ? -23.194 -1.569 8.011 1.00 92.69 98 LEU A CA 1
ATOM 749 C C . LEU A 1 98 ? -21.741 -1.113 8.062 1.00 92.69 98 LEU A C 1
ATOM 751 O O . LEU A 1 98 ? -20.828 -1.926 7.918 1.00 92.69 98 LEU A O 1
ATOM 755 N N . GLN A 1 99 ? -21.540 0.165 8.363 1.00 90.94 99 GLN A N 1
ATOM 756 C CA . GLN A 1 99 ? -20.251 0.688 8.788 1.00 90.94 99 GLN A CA 1
ATOM 757 C C . GLN A 1 99 ? -20.281 0.909 10.300 1.00 90.94 99 GLN A C 1
ATOM 759 O O . GLN A 1 99 ? -21.055 1.718 10.807 1.00 90.94 99 GLN A O 1
ATOM 764 N N . LYS A 1 100 ? -19.437 0.181 11.035 1.00 90.25 100 LYS A N 1
ATOM 765 C CA . LYS A 1 100 ? -19.351 0.278 12.495 1.00 90.25 100 LYS A CA 1
ATOM 766 C C . LYS A 1 100 ? -18.075 1.013 12.894 1.00 90.25 100 LYS A C 1
ATOM 768 O O . LYS A 1 100 ? -16.983 0.574 12.551 1.00 90.25 100 LYS A O 1
ATOM 773 N N . ILE A 1 101 ? -18.216 2.092 13.659 1.00 90.25 101 ILE A N 1
ATOM 774 C CA . ILE A 1 101 ? -17.097 2.810 14.282 1.00 90.25 101 ILE A CA 1
ATOM 775 C C . ILE A 1 101 ? -17.191 2.575 15.789 1.00 90.25 101 ILE A C 1
ATOM 777 O O . ILE A 1 101 ? -18.186 2.934 16.413 1.00 90.25 101 ILE A O 1
ATOM 781 N N . GLN A 1 102 ? -16.175 1.940 16.375 1.00 90.88 102 GLN A N 1
ATOM 782 C CA . GLN A 1 102 ? -16.080 1.716 17.819 1.00 90.88 102 GLN A CA 1
ATOM 783 C C . GLN A 1 102 ? -14.847 2.434 18.349 1.00 90.88 102 GLN A C 1
ATOM 785 O O . GLN A 1 102 ? -13.732 2.139 17.930 1.00 90.88 102 GLN A O 1
ATOM 790 N N . ALA A 1 103 ? -15.049 3.376 19.263 1.00 88.50 103 ALA A N 1
ATOM 791 C CA . ALA A 1 103 ? -13.965 4.113 19.892 1.00 88.50 103 ALA A CA 1
ATOM 792 C C . ALA A 1 103 ? -14.394 4.605 21.275 1.00 88.50 103 ALA A C 1
ATOM 794 O O . ALA A 1 103 ? -15.571 4.884 21.499 1.00 88.50 103 ALA A O 1
ATOM 795 N N . THR A 1 104 ? -13.424 4.787 22.172 1.00 93.31 104 THR A N 1
ATOM 796 C CA . THR A 1 104 ? -13.640 5.451 23.468 1.00 93.31 104 THR A CA 1
ATOM 797 C C . THR A 1 104 ? -14.089 6.903 23.287 1.00 93.31 104 THR A C 1
ATOM 799 O O . THR A 1 104 ? -14.830 7.436 24.107 1.00 93.31 104 THR A O 1
ATOM 802 N N . LYS A 1 105 ? -13.648 7.558 22.205 1.00 9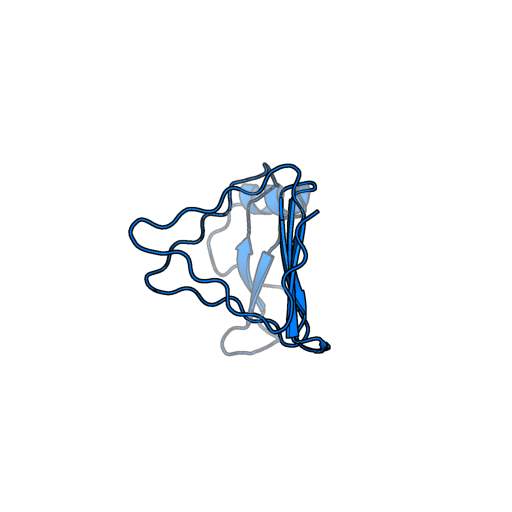2.94 105 LYS A N 1
ATOM 803 C CA . LYS A 1 105 ? -14.038 8.923 21.850 1.00 92.94 105 LYS A CA 1
ATOM 804 C C . LYS A 1 105 ? -14.058 9.085 20.336 1.00 92.94 105 LYS A C 1
ATOM 806 O O . LYS A 1 105 ? -13.071 8.780 19.673 1.00 92.94 105 LYS A O 1
ATOM 811 N N . VAL A 1 106 ? -15.156 9.625 19.814 1.00 91.62 106 VAL A N 1
ATOM 812 C CA . VAL A 1 106 ? -15.266 10.083 18.425 1.00 91.62 106 VAL A CA 1
ATOM 813 C C . VAL A 1 106 ? -15.425 11.596 18.458 1.00 91.62 106 VAL A C 1
ATOM 815 O O . VAL A 1 106 ? -16.322 12.109 19.123 1.00 91.62 106 VAL A O 1
ATOM 818 N N . ARG A 1 107 ? -14.526 12.316 17.782 1.00 90.25 107 ARG A N 1
ATOM 819 C CA . ARG A 1 107 ? -14.642 13.762 17.588 1.00 90.25 107 ARG A CA 1
ATOM 820 C C . ARG A 1 107 ? -15.015 14.012 16.136 1.00 90.25 107 ARG A C 1
ATOM 822 O O . ARG A 1 107 ? -14.231 13.704 15.244 1.00 90.25 107 ARG A O 1
ATOM 829 N N . LEU A 1 108 ? -16.205 14.558 15.947 1.00 86.38 108 LEU A N 1
ATOM 830 C CA . LEU A 1 108 ? -16.659 15.144 14.697 1.00 86.38 108 LEU A CA 1
ATOM 831 C C . LEU A 1 108 ? -16.676 16.655 14.928 1.00 86.38 108 LEU A C 1
ATOM 833 O O . LEU A 1 108 ? -17.043 17.086 16.024 1.00 86.38 108 LEU A O 1
ATOM 837 N N . ASN A 1 109 ? -16.201 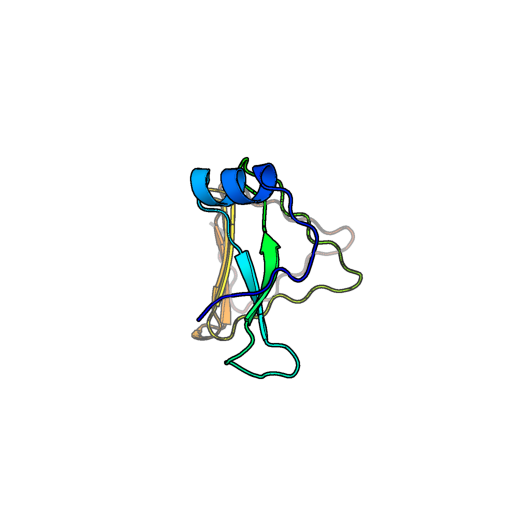17.419 13.951 1.00 72.88 109 ASN A N 1
ATOM 838 C CA . ASN A 1 109 ? -16.302 18.875 13.977 1.00 72.88 109 ASN A CA 1
ATOM 839 C C . ASN A 1 109 ? -17.590 19.287 13.276 1.00 72.88 109 ASN A C 1
ATOM 841 O O . ASN A 1 109 ? -17.828 18.735 12.178 1.00 72.88 109 ASN A O 1
#